Protein AF-A0A960K9Y1-F1 (afdb_monomer_lite)

Structure (mmCIF, N/CA/C/O backbone):
data_AF-A0A960K9Y1-F1
#
_entry.id   AF-A0A960K9Y1-F1
#
loop_
_atom_site.group_PDB
_atom_site.id
_atom_site.type_symbol
_atom_site.label_atom_id
_atom_site.label_alt_id
_atom_site.label_comp_id
_atom_site.label_asym_id
_atom_site.label_entity_id
_atom_site.label_seq_id
_atom_site.pdbx_PDB_ins_code
_atom_site.Cartn_x
_atom_site.Cartn_y
_atom_site.Cartn_z
_atom_site.occupancy
_atom_site.B_iso_or_equiv
_atom_site.auth_seq_id
_atom_site.auth_comp_id
_atom_site.auth_asym_id
_atom_site.auth_atom_id
_atom_site.pdbx_PDB_model_num
ATOM 1 N N . MET A 1 1 ? 0.837 6.206 -29.177 1.00 48.31 1 MET A N 1
ATOM 2 C CA . MET A 1 1 ? 0.870 5.810 -27.757 1.00 48.31 1 MET A CA 1
ATOM 3 C C . MET A 1 1 ? 0.981 7.081 -26.955 1.00 48.31 1 MET A C 1
ATOM 5 O O . MET A 1 1 ? 1.882 7.867 -27.232 1.00 48.31 1 MET A O 1
ATOM 9 N N . SER A 1 2 ? -0.001 7.348 -26.100 1.00 58.88 2 SER A N 1
ATOM 10 C CA . SER A 1 2 ? 0.063 8.518 -25.229 1.00 58.88 2 SER A CA 1
ATOM 11 C C . SER A 1 2 ? 1.159 8.260 -24.191 1.00 58.88 2 SER A C 1
ATOM 13 O O . SER A 1 2 ? 1.330 7.124 -23.762 1.00 58.88 2 SER A O 1
ATOM 15 N N . GLY A 1 3 ? 1.940 9.268 -23.809 1.00 63.66 3 GLY A N 1
ATOM 16 C CA . GLY A 1 3 ? 3.031 9.105 -22.835 1.00 63.66 3 GLY A CA 1
ATOM 17 C C . GLY A 1 3 ? 2.571 8.844 -21.392 1.00 63.66 3 GLY A C 1
ATOM 18 O O . GLY A 1 3 ? 3.334 9.126 -20.478 1.00 63.66 3 GLY A O 1
ATOM 19 N N . PHE A 1 4 ? 1.336 8.373 -21.191 1.00 71.25 4 PHE A N 1
ATOM 20 C CA . PHE A 1 4 ? 0.672 8.244 -19.890 1.00 71.25 4 PHE A CA 1
ATOM 21 C C . PHE A 1 4 ? 0.103 6.842 -19.626 1.00 71.25 4 PHE A C 1
ATOM 23 O O . PHE A 1 4 ? -0.499 6.615 -18.579 1.00 71.25 4 PHE A O 1
ATOM 30 N N . ASP A 1 5 ? 0.263 5.899 -20.558 1.00 89.38 5 ASP A N 1
ATOM 31 C CA . ASP A 1 5 ? -0.195 4.525 -20.356 1.00 89.38 5 ASP A CA 1
ATOM 32 C C . ASP A 1 5 ? 0.700 3.813 -19.325 1.00 89.38 5 ASP A C 1
ATOM 34 O O . ASP A 1 5 ? 1.928 3.870 -19.417 1.00 89.38 5 ASP A O 1
ATOM 38 N N . VAL A 1 6 ? 0.093 3.115 -18.354 1.00 94.38 6 VAL A N 1
ATOM 39 C CA . VAL A 1 6 ? 0.836 2.304 -17.370 1.00 94.38 6 VAL A CA 1
ATOM 40 C C . VAL A 1 6 ? 1.651 1.238 -18.116 1.00 94.38 6 VAL A C 1
ATOM 42 O O . VAL A 1 6 ? 1.039 0.434 -18.832 1.00 94.38 6 VAL A O 1
ATOM 45 N N . PRO A 1 7 ? 2.987 1.179 -17.939 1.00 95.88 7 PRO A N 1
ATOM 46 C CA . PRO A 1 7 ? 3.817 0.172 -18.588 1.00 95.88 7 PRO A CA 1
ATOM 47 C C . PRO A 1 7 ? 3.373 -1.251 -18.239 1.00 95.88 7 PRO A C 1
ATOM 49 O O . PRO A 1 7 ? 3.008 -1.539 -17.096 1.00 95.88 7 PRO A O 1
ATOM 52 N N . ASP A 1 8 ? 3.446 -2.166 -19.205 1.00 96.75 8 ASP A N 1
ATOM 53 C CA . ASP A 1 8 ? 2.959 -3.539 -19.024 1.00 96.75 8 ASP A CA 1
ATOM 54 C C . ASP A 1 8 ? 3.688 -4.291 -17.906 1.00 96.75 8 ASP A C 1
ATOM 56 O O . ASP A 1 8 ? 3.079 -5.115 -17.228 1.00 96.75 8 ASP A O 1
ATOM 60 N N . HIS A 1 9 ? 4.963 -3.980 -17.652 1.00 96.25 9 HIS A N 1
ATOM 61 C CA . HIS A 1 9 ? 5.714 -4.574 -16.541 1.00 96.25 9 HIS A CA 1
ATOM 62 C C . HIS A 1 9 ? 5.321 -4.006 -15.169 1.00 96.25 9 HIS A C 1
ATOM 64 O O . HIS A 1 9 ? 5.536 -4.668 -14.156 1.00 96.25 9 HIS A O 1
ATOM 70 N N . VAL A 1 10 ? 4.710 -2.818 -15.124 1.00 97.69 10 VAL A N 1
ATOM 71 C CA . VAL A 1 10 ? 4.240 -2.158 -13.892 1.00 97.69 10 VAL A CA 1
ATOM 72 C C . VAL A 1 10 ? 2.791 -2.524 -13.575 1.00 97.69 10 VAL A C 1
ATOM 74 O O . VAL A 1 10 ? 2.402 -2.584 -12.408 1.00 97.69 10 VAL A O 1
ATOM 77 N N . ARG A 1 11 ? 1.973 -2.815 -14.592 1.00 97.44 11 ARG A N 1
ATOM 78 C CA . ARG A 1 11 ? 0.546 -3.123 -14.418 1.00 97.44 11 ARG A CA 1
ATOM 79 C C . ARG A 1 11 ? 0.272 -4.208 -13.359 1.00 97.44 11 ARG A C 1
ATOM 81 O O . ARG A 1 11 ? -0.533 -3.934 -12.474 1.00 97.44 11 ARG A O 1
ATOM 88 N N . PRO A 1 12 ? 0.969 -5.364 -13.331 1.00 98.19 12 PRO A N 1
ATOM 89 C CA . PRO A 1 12 ? 0.684 -6.403 -12.342 1.00 98.19 12 PRO A CA 1
ATOM 90 C C . PRO A 1 12 ? 0.919 -5.956 -10.896 1.00 98.19 12 PRO A C 1
ATOM 92 O O . PRO A 1 12 ? 0.144 -6.300 -10.008 1.00 98.19 12 PRO A O 1
ATOM 95 N N . ILE A 1 13 ? 1.984 -5.189 -10.635 1.00 98.25 13 ILE A N 1
ATOM 96 C CA . ILE A 1 13 ? 2.273 -4.712 -9.278 1.00 98.25 13 ILE A CA 1
ATOM 97 C C . ILE A 1 13 ? 1.321 -3.584 -8.874 1.00 98.25 13 ILE A C 1
ATOM 99 O O . ILE A 1 13 ? 0.834 -3.576 -7.746 1.00 98.25 13 ILE A O 1
ATOM 103 N N . ARG A 1 14 ? 0.966 -2.698 -9.813 1.00 98.06 14 ARG A N 1
ATOM 104 C CA . ARG A 1 14 ? -0.052 -1.664 -9.606 1.00 98.06 14 ARG A CA 1
ATOM 105 C C . ARG A 1 14 ? -1.418 -2.266 -9.266 1.00 98.06 14 ARG A C 1
ATOM 107 O O . ARG A 1 14 ? -2.070 -1.780 -8.349 1.00 98.06 14 ARG A O 1
ATOM 114 N N . ASP A 1 15 ? -1.829 -3.330 -9.954 1.00 98.56 15 ASP A N 1
ATOM 115 C CA . ASP A 1 15 ? -3.112 -4.001 -9.709 1.00 98.56 15 ASP A CA 1
ATOM 116 C C . ASP A 1 15 ? -3.147 -4.671 -8.326 1.00 98.56 15 ASP A C 1
ATOM 118 O O . ASP A 1 15 ? -4.151 -4.594 -7.619 1.00 98.56 15 ASP A O 1
ATOM 122 N N . ARG A 1 16 ? -2.028 -5.260 -7.885 1.00 98.69 16 ARG A N 1
ATOM 123 C CA . ARG A 1 16 ? -1.902 -5.816 -6.526 1.00 98.69 16 ARG A CA 1
ATOM 124 C C . ARG A 1 16 ? -1.960 -4.736 -5.449 1.00 98.69 16 ARG A C 1
ATOM 126 O O . ARG A 1 16 ? -2.595 -4.945 -4.420 1.00 98.69 16 ARG A O 1
ATOM 133 N N . VAL A 1 17 ? -1.330 -3.585 -5.689 1.00 98.62 17 VAL A N 1
ATOM 134 C CA . VAL A 1 17 ? -1.435 -2.427 -4.792 1.00 98.62 17 VAL A CA 1
ATOM 135 C C . VAL A 1 17 ? -2.867 -1.900 -4.757 1.00 98.62 17 VAL A C 1
ATOM 137 O O . VAL A 1 17 ? -3.379 -1.649 -3.674 1.00 98.62 17 VAL A O 1
ATOM 140 N N . LEU A 1 18 ? -3.561 -1.820 -5.897 1.00 98.69 18 LEU A N 1
ATOM 141 C CA . LEU A 1 18 ? -4.972 -1.422 -5.940 1.00 98.69 18 LEU A CA 1
ATOM 142 C C . LEU A 1 18 ? -5.861 -2.368 -5.129 1.00 98.69 18 LEU A C 1
ATOM 144 O O . LEU A 1 18 ? -6.695 -1.900 -4.355 1.00 98.69 18 LEU A O 1
ATOM 148 N N . ALA A 1 19 ? -5.665 -3.678 -5.272 1.00 98.81 19 ALA A N 1
ATOM 149 C CA . ALA A 1 19 ? -6.385 -4.667 -4.477 1.00 98.81 19 ALA A CA 1
ATOM 150 C C . ALA A 1 19 ? -6.091 -4.489 -2.980 1.00 98.81 19 ALA A C 1
ATOM 152 O O . ALA A 1 19 ? -7.014 -4.398 -2.180 1.00 98.81 19 ALA A O 1
ATOM 153 N N . PHE A 1 20 ? -4.819 -4.334 -2.590 1.00 98.81 20 PHE A N 1
ATOM 154 C CA . PHE A 1 20 ? -4.458 -4.093 -1.191 1.00 98.81 20 PHE A CA 1
ATOM 155 C C . PHE A 1 20 ? -5.124 -2.826 -0.631 1.00 98.81 20 PHE A C 1
ATOM 157 O O . PHE A 1 20 ? -5.672 -2.855 0.470 1.00 98.81 20 PHE A O 1
ATOM 164 N N . MET A 1 21 ? -5.112 -1.730 -1.394 1.00 98.69 21 MET A N 1
ATOM 165 C CA . MET A 1 21 ? -5.742 -0.475 -0.990 1.00 98.69 21 MET A CA 1
ATOM 166 C C . MET A 1 21 ? -7.250 -0.647 -0.796 1.00 98.69 21 MET A C 1
ATOM 168 O O . MET A 1 21 ? -7.754 -0.392 0.292 1.00 98.69 21 MET A O 1
ATOM 172 N N . THR A 1 22 ? -7.952 -1.139 -1.814 1.00 98.62 22 THR A N 1
ATOM 173 C CA . THR A 1 22 ? -9.425 -1.212 -1.824 1.00 98.62 22 THR A CA 1
ATOM 174 C C . THR A 1 22 ? -9.998 -2.296 -0.909 1.00 98.62 22 THR A C 1
ATOM 176 O O . THR A 1 22 ? -11.092 -2.137 -0.375 1.00 98.62 22 THR A O 1
ATOM 179 N N . GLU A 1 23 ? -9.274 -3.394 -0.693 1.00 98.62 23 GLU A N 1
ATOM 180 C CA . GLU A 1 23 ? -9.760 -4.522 0.109 1.00 98.62 23 GLU A CA 1
ATOM 181 C C . GLU A 1 23 ? -9.303 -4.470 1.570 1.00 98.62 23 GLU A C 1
ATOM 183 O O . GLU A 1 23 ? -9.888 -5.156 2.410 1.00 98.62 23 GLU A O 1
ATOM 188 N N . ARG A 1 24 ? -8.249 -3.704 1.895 1.00 98.50 24 ARG A N 1
ATOM 189 C CA . ARG A 1 24 ? -7.648 -3.712 3.242 1.00 9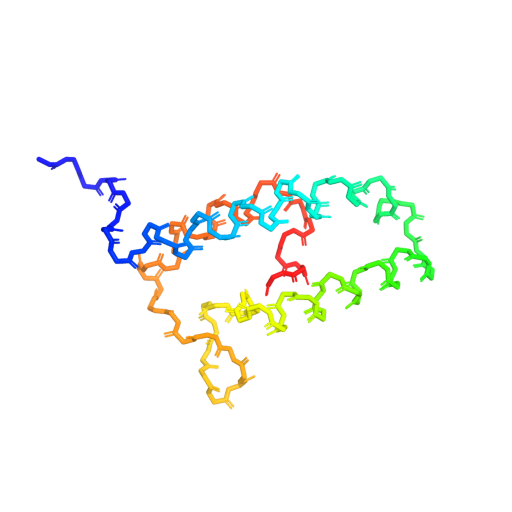8.50 24 ARG A CA 1
ATOM 190 C C . ARG A 1 24 ? -7.451 -2.331 3.848 1.00 98.50 24 ARG A C 1
ATOM 192 O O . ARG A 1 24 ? -7.800 -2.158 5.009 1.00 98.50 24 ARG A O 1
ATOM 199 N N . VAL A 1 25 ? -6.903 -1.370 3.102 1.00 98.62 25 VAL A N 1
ATOM 200 C CA . VAL A 1 25 ? -6.610 -0.031 3.648 1.00 98.62 25 VAL A CA 1
ATOM 201 C C . VAL A 1 25 ? -7.876 0.812 3.740 1.00 98.62 25 VAL A C 1
ATOM 203 O O . VAL A 1 25 ? -8.227 1.225 4.838 1.00 98.62 25 VAL A O 1
ATOM 206 N N . GLU A 1 26 ? -8.590 1.004 2.627 1.00 98.44 26 GLU A N 1
ATOM 207 C CA . GLU A 1 26 ? -9.811 1.823 2.565 1.00 98.44 26 GLU A CA 1
ATOM 208 C C . GLU A 1 26 ? -10.883 1.342 3.580 1.00 98.44 26 GLU A C 1
ATOM 210 O O . GLU A 1 26 ? -11.430 2.165 4.314 1.00 98.44 26 GLU A O 1
ATOM 215 N N . PRO A 1 27 ? -11.142 0.026 3.758 1.00 98.56 27 PRO A N 1
ATOM 216 C CA . PRO A 1 27 ? -12.075 -0.445 4.788 1.00 98.56 27 PRO A CA 1
ATOM 217 C C . PRO A 1 27 ? -11.611 -0.227 6.236 1.00 98.56 27 PRO A C 1
ATOM 219 O O . PRO A 1 27 ? -12.440 -0.241 7.145 1.00 98.56 27 PRO A O 1
ATOM 222 N N . ALA A 1 28 ? -10.305 -0.071 6.468 1.00 98.12 28 ALA A N 1
ATOM 223 C CA . ALA A 1 28 ? -9.728 0.142 7.794 1.00 98.12 28 ALA A CA 1
ATOM 224 C C . ALA A 1 28 ? -9.684 1.626 8.198 1.00 98.12 28 ALA A C 1
ATOM 226 O O . ALA A 1 28 ? -9.466 1.921 9.373 1.00 98.12 28 ALA A O 1
ATOM 227 N N . GLU A 1 29 ? -9.925 2.553 7.264 1.00 98.19 29 GLU A N 1
ATOM 228 C CA . GLU A 1 29 ? -9.870 4.003 7.502 1.00 98.19 29 GLU A CA 1
ATOM 229 C C . GLU A 1 29 ? -10.707 4.470 8.699 1.00 98.19 29 GLU A C 1
ATOM 231 O O . GLU A 1 29 ? -10.165 5.226 9.503 1.00 98.19 29 GLU A O 1
ATOM 236 N N . PRO A 1 30 ? -11.958 4.004 8.917 1.00 97.69 30 PRO A N 1
ATOM 237 C CA . PRO A 1 30 ? -12.728 4.428 10.084 1.00 97.69 30 PRO A CA 1
ATOM 238 C C . PRO A 1 30 ? -12.020 4.118 11.407 1.00 97.69 30 PRO A C 1
ATOM 240 O O . PRO A 1 30 ? -12.008 4.955 12.297 1.00 97.69 30 PRO A O 1
ATOM 243 N N . ALA A 1 31 ? -11.388 2.945 11.527 1.00 97.12 31 ALA A N 1
ATOM 244 C CA . ALA A 1 31 ? -10.647 2.573 12.733 1.00 97.12 31 ALA A CA 1
ATOM 245 C C . ALA A 1 31 ? -9.324 3.344 12.853 1.00 97.12 31 ALA A C 1
ATOM 247 O O . ALA A 1 31 ? -8.898 3.677 13.955 1.00 97.12 31 ALA A O 1
ATOM 248 N N . LEU A 1 32 ? -8.674 3.635 11.724 1.00 97.69 32 LEU A N 1
ATOM 249 C CA . LEU A 1 32 ? -7.434 4.407 11.693 1.00 97.69 32 LEU A CA 1
ATOM 250 C C . LEU A 1 32 ? -7.658 5.886 12.055 1.00 97.69 32 LEU A C 1
ATOM 252 O O . LEU A 1 32 ? -6.749 6.512 12.594 1.00 97.69 32 LEU A O 1
ATOM 256 N N . HIS A 1 33 ? -8.852 6.426 11.797 1.00 97.06 33 HIS A N 1
ATOM 257 C CA . HIS A 1 33 ? -9.204 7.822 12.071 1.00 97.06 33 HIS A CA 1
ATOM 258 C C . HIS A 1 33 ? -9.540 8.105 13.541 1.00 97.06 33 HIS A C 1
ATOM 260 O O . HIS A 1 33 ? -9.428 9.241 13.989 1.00 97.06 33 HIS A O 1
ATOM 266 N N . GLU A 1 34 ? -9.922 7.082 14.308 1.00 94.94 34 GLU A N 1
ATOM 267 C CA . GLU A 1 34 ? -10.212 7.210 15.747 1.00 94.94 34 GLU A CA 1
ATOM 268 C C . GLU A 1 34 ? -8.943 7.399 16.606 1.00 94.94 34 GLU A C 1
ATOM 270 O O . GLU A 1 34 ? -9.040 7.671 17.805 1.00 94.94 34 GLU A O 1
ATOM 275 N N . ASP A 1 35 ? -7.753 7.294 15.998 1.00 88.19 35 ASP A N 1
ATOM 276 C CA . ASP A 1 35 ? -6.446 7.384 16.651 1.00 88.19 35 ASP A CA 1
ATOM 277 C C . ASP A 1 35 ? -6.265 6.384 17.826 1.00 88.19 35 ASP A C 1
ATOM 279 O O . ASP A 1 35 ? -7.078 5.505 18.120 1.00 88.19 35 ASP A O 1
ATOM 283 N N . GLY A 1 36 ? -5.113 6.449 18.498 1.00 95.88 36 GLY A N 1
ATOM 284 C CA . GLY A 1 36 ? -4.854 5.672 19.711 1.00 95.88 36 GLY A CA 1
ATOM 285 C C . GLY A 1 36 ? -4.384 4.223 19.488 1.00 95.88 36 GLY A C 1
ATOM 286 O O . GLY A 1 36 ? -3.908 3.861 18.409 1.00 95.88 36 GLY A O 1
ATOM 287 N N . PRO A 1 37 ? -4.421 3.382 20.543 1.00 97.38 37 PRO A N 1
ATOM 288 C CA . PRO A 1 37 ? -3.789 2.060 20.518 1.00 97.38 37 PRO A CA 1
ATOM 289 C C . PRO A 1 37 ? -4.390 1.091 19.496 1.00 97.38 37 PRO A C 1
ATOM 291 O O . PRO A 1 37 ? -3.664 0.266 18.944 1.00 97.38 37 PRO A O 1
AT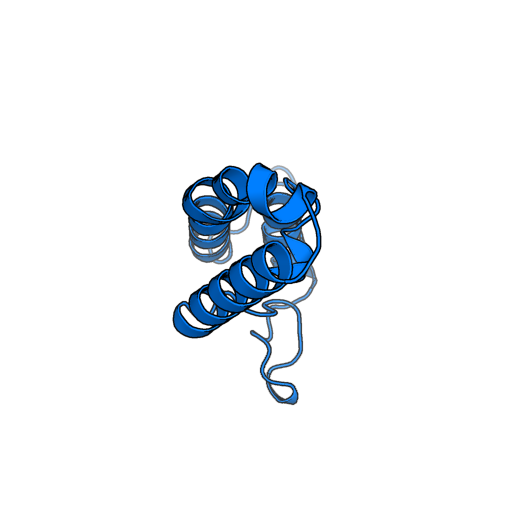OM 294 N N . GLU A 1 38 ? -5.697 1.183 19.245 1.00 96.56 38 GLU A N 1
ATOM 295 C CA . GLU A 1 38 ? -6.381 0.336 18.267 1.00 96.56 38 GLU A CA 1
ATOM 296 C C . GLU A 1 38 ? -5.988 0.718 16.837 1.00 96.56 38 GLU A C 1
ATOM 298 O O . GLU A 1 38 ? -5.543 -0.150 16.087 1.00 96.56 38 GLU A O 1
ATOM 303 N N . ALA A 1 39 ? -6.018 2.012 16.498 1.00 98.06 39 ALA A N 1
ATOM 304 C CA . ALA A 1 39 ? -5.534 2.517 15.213 1.00 98.06 39 ALA A CA 1
ATOM 305 C C . ALA A 1 39 ? -4.074 2.106 14.952 1.00 98.06 39 ALA A C 1
ATOM 307 O O . ALA A 1 39 ? -3.735 1.615 13.873 1.00 98.06 39 ALA A O 1
ATOM 308 N N . ALA A 1 40 ? -3.206 2.220 15.965 1.00 98.06 40 ALA A N 1
ATOM 309 C CA . ALA A 1 40 ? -1.813 1.790 15.862 1.00 98.06 40 ALA A CA 1
ATOM 310 C C . ALA A 1 40 ? -1.683 0.279 15.596 1.00 98.06 40 ALA A C 1
ATOM 312 O O . ALA A 1 40 ? -0.860 -0.133 14.779 1.00 98.06 40 ALA A O 1
ATOM 313 N N . ALA A 1 41 ? -2.499 -0.550 16.255 1.00 98.38 41 ALA A N 1
ATOM 314 C CA . ALA A 1 41 ? -2.503 -1.994 16.038 1.00 98.38 41 ALA A CA 1
ATOM 315 C C . ALA A 1 41 ? -2.990 -2.365 14.627 1.00 98.38 41 ALA A C 1
ATOM 317 O O . ALA A 1 41 ? -2.372 -3.210 13.977 1.00 98.38 41 ALA A O 1
ATOM 318 N N . VAL A 1 42 ? -4.041 -1.701 14.135 1.00 98.56 42 VAL A N 1
ATOM 319 C CA . VAL A 1 42 ? -4.550 -1.871 12.764 1.00 98.56 42 VAL A CA 1
ATOM 320 C C . VAL A 1 42 ? -3.477 -1.501 11.743 1.00 98.56 42 VAL A C 1
ATOM 322 O O . VAL A 1 42 ? -3.209 -2.278 10.827 1.00 98.56 42 VAL A O 1
ATOM 325 N N . LEU A 1 43 ? -2.805 -0.359 11.921 1.00 98.56 43 LEU A N 1
ATOM 326 C CA . LEU A 1 43 ? -1.733 0.053 11.019 1.00 98.56 43 LEU A CA 1
ATOM 327 C C . LEU A 1 43 ? -0.586 -0.967 11.007 1.00 98.56 43 LEU A C 1
ATOM 329 O O . LEU A 1 43 ? -0.134 -1.363 9.936 1.00 98.56 43 LEU A O 1
ATOM 333 N N . VAL A 1 44 ? -0.138 -1.441 12.172 1.00 98.56 44 VAL A N 1
ATOM 334 C CA . VAL A 1 44 ? 0.917 -2.465 12.265 1.00 98.56 44 VAL A CA 1
ATOM 335 C C . VAL A 1 44 ? 0.521 -3.760 11.547 1.00 98.56 44 VAL A C 1
ATOM 337 O O . VAL A 1 44 ? 1.357 -4.343 10.853 1.00 98.56 44 VAL A O 1
ATOM 340 N N . ASP A 1 45 ? -0.735 -4.201 11.667 1.00 98.69 45 ASP A N 1
ATOM 341 C CA . ASP A 1 45 ? -1.240 -5.379 10.949 1.00 98.69 45 ASP A CA 1
ATOM 342 C C . ASP A 1 45 ? -1.224 -5.169 9.426 1.00 98.69 45 ASP A C 1
ATOM 344 O O . ASP A 1 45 ? -0.734 -6.025 8.685 1.00 98.69 45 ASP A O 1
ATOM 348 N N . LEU A 1 46 ? -1.669 -4.002 8.945 1.00 98.81 46 LEU A N 1
ATOM 349 C CA . LEU A 1 46 ? -1.608 -3.652 7.523 1.00 98.81 46 LEU A CA 1
ATOM 350 C C . LEU A 1 46 ? -0.165 -3.674 7.000 1.00 98.81 46 LEU A C 1
ATOM 352 O O . LEU A 1 46 ? 0.108 -4.325 5.991 1.00 98.81 46 LEU A O 1
ATOM 356 N N . GLN A 1 47 ? 0.780 -3.061 7.717 1.00 98.69 47 GLN A N 1
ATOM 357 C CA . GLN A 1 47 ? 2.198 -3.079 7.342 1.00 98.69 47 GLN A CA 1
ATOM 358 C C . GLN A 1 47 ? 2.771 -4.501 7.310 1.00 98.69 47 GLN A C 1
ATOM 360 O O . GLN A 1 47 ? 3.556 -4.846 6.423 1.00 98.69 47 GLN A O 1
ATOM 365 N N . ALA A 1 48 ? 2.398 -5.351 8.272 1.00 98.69 48 ALA A N 1
ATOM 366 C CA . ALA A 1 48 ? 2.839 -6.741 8.311 1.00 98.69 48 ALA A CA 1
ATOM 367 C C . ALA A 1 48 ? 2.330 -7.530 7.094 1.00 98.69 48 ALA A C 1
ATOM 369 O O . ALA A 1 48 ? 3.100 -8.266 6.471 1.00 98.69 48 ALA A O 1
ATOM 370 N N . ARG A 1 49 ? 1.066 -7.330 6.704 1.00 98.69 49 ARG A N 1
ATOM 371 C CA . ARG A 1 49 ? 0.484 -7.933 5.494 1.00 98.69 49 ARG A CA 1
ATOM 372 C C . ARG A 1 49 ? 1.151 -7.416 4.224 1.00 98.69 49 ARG A C 1
ATOM 374 O O . ARG A 1 49 ? 1.518 -8.219 3.371 1.00 98.69 49 ARG A O 1
ATOM 381 N N . ALA A 1 50 ? 1.378 -6.107 4.119 1.00 98.56 50 ALA A N 1
ATOM 382 C CA . ALA A 1 50 ? 2.084 -5.506 2.990 1.00 98.56 50 ALA A CA 1
ATOM 383 C C . ALA A 1 50 ? 3.486 -6.109 2.817 1.00 98.56 50 ALA A C 1
ATOM 385 O O . ALA A 1 50 ? 3.866 -6.493 1.711 1.00 98.56 50 ALA A O 1
ATOM 386 N N . LYS A 1 51 ? 4.232 -6.276 3.918 1.00 98.00 51 LYS A N 1
ATOM 387 C CA . LYS A 1 51 ? 5.544 -6.948 3.926 1.00 98.00 51 LYS A CA 1
ATOM 388 C C . LYS A 1 51 ? 5.446 -8.405 3.487 1.00 98.00 51 LYS A C 1
ATOM 390 O O . LYS A 1 51 ? 6.218 -8.824 2.630 1.00 98.00 51 LYS A O 1
ATOM 395 N N . ALA A 1 52 ? 4.494 -9.162 4.032 1.00 98.00 52 ALA A N 1
ATOM 396 C CA . ALA A 1 52 ? 4.287 -10.567 3.676 1.00 98.00 52 ALA A CA 1
ATOM 397 C C . ALA A 1 52 ? 3.923 -10.753 2.192 1.00 98.00 52 ALA A C 1
ATOM 399 O O . ALA A 1 52 ? 4.302 -11.748 1.578 1.00 98.00 52 ALA A O 1
ATOM 400 N N . GLU A 1 53 ? 3.230 -9.780 1.603 1.00 97.75 53 GLU A N 1
ATOM 401 C CA . GLU A 1 53 ? 2.867 -9.772 0.185 1.00 97.75 53 GLU A CA 1
ATOM 402 C C . GLU A 1 53 ? 3.940 -9.126 -0.710 1.00 97.75 53 GLU A C 1
ATOM 404 O O . GLU A 1 53 ? 3.792 -9.110 -1.932 1.00 97.75 53 GLU A O 1
ATOM 409 N N . GLY A 1 54 ? 5.037 -8.613 -0.148 1.00 97.25 54 GLY A N 1
ATOM 410 C CA . GLY A 1 54 ? 6.088 -7.937 -0.913 1.00 97.25 54 GLY A CA 1
ATOM 411 C C . GLY A 1 54 ? 5.624 -6.630 -1.562 1.00 97.25 54 GLY A C 1
ATOM 412 O O . GLY A 1 54 ? 6.106 -6.274 -2.633 1.00 97.25 54 GLY A O 1
ATOM 413 N N . LEU A 1 55 ? 4.656 -5.948 -0.947 1.00 98.31 55 LEU A N 1
ATOM 414 C CA . LEU A 1 55 ? 4.154 -4.629 -1.351 1.00 98.31 55 LEU A CA 1
ATOM 415 C C . LEU A 1 55 ? 4.721 -3.497 -0.481 1.00 98.31 55 LEU A C 1
ATOM 417 O O . LEU A 1 55 ? 4.424 -2.332 -0.724 1.00 98.31 55 LEU A O 1
ATOM 421 N N . TRP A 1 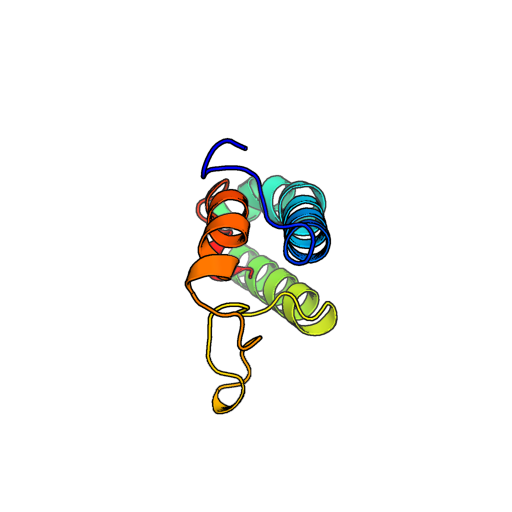56 ? 5.530 -3.846 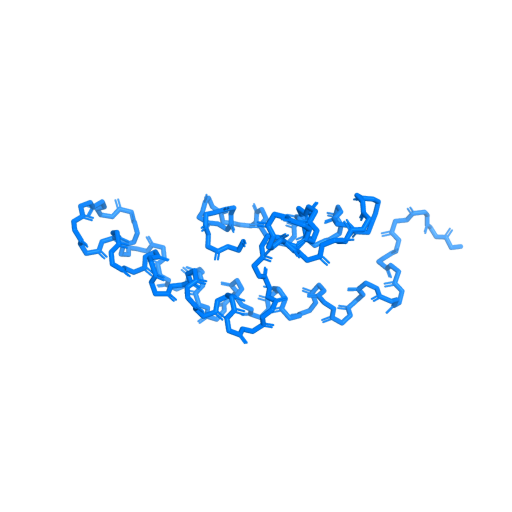0.520 1.00 98.00 56 TRP A N 1
ATOM 422 C CA . TRP A 1 56 ? 6.142 -2.895 1.437 1.00 98.00 56 TRP A CA 1
ATOM 423 C C . TRP A 1 56 ? 7.253 -2.081 0.776 1.00 98.00 56 TRP A C 1
ATOM 425 O O . TRP A 1 56 ? 8.172 -2.638 0.170 1.00 98.00 56 TRP A O 1
ATOM 435 N N . ALA A 1 57 ? 7.189 -0.766 0.957 1.00 97.44 57 ALA A N 1
ATOM 436 C CA . ALA A 1 57 ? 8.195 0.218 0.613 1.00 97.44 57 ALA A CA 1
ATOM 437 C C . ALA A 1 57 ? 8.750 0.012 -0.807 1.00 97.44 57 ALA A C 1
ATOM 439 O O . ALA A 1 57 ? 9.964 0.011 -1.019 1.00 97.44 57 ALA A O 1
ATOM 440 N N . LEU A 1 58 ? 7.863 -0.180 -1.793 1.00 97.75 58 LEU A N 1
ATOM 441 C CA . LEU A 1 58 ? 8.240 -0.592 -3.152 1.00 97.75 58 LEU A CA 1
ATOM 442 C C . LEU A 1 58 ? 9.271 0.335 -3.805 1.00 97.75 58 LEU A C 1
ATOM 444 O O . LEU A 1 58 ? 10.190 -0.155 -4.452 1.00 97.75 58 LEU A O 1
ATOM 448 N N . GLY A 1 59 ? 9.152 1.651 -3.608 1.00 96.38 59 GLY A N 1
ATOM 449 C CA . GLY A 1 59 ? 10.097 2.641 -4.136 1.00 96.38 59 GLY A CA 1
ATOM 450 C C . GLY A 1 59 ? 11.392 2.810 -3.328 1.00 96.38 59 GLY A C 1
ATOM 451 O O . GLY A 1 59 ? 12.269 3.561 -3.748 1.00 96.38 59 GLY A O 1
ATOM 452 N N . HIS A 1 60 ? 11.527 2.158 -2.168 1.00 96.69 60 HIS A N 1
ATOM 453 C CA . HIS A 1 60 ? 12.723 2.272 -1.330 1.00 96.69 60 HIS A CA 1
ATOM 454 C C . HIS A 1 60 ? 13.812 1.273 -1.752 1.00 96.69 60 HIS A C 1
ATOM 456 O O . HIS A 1 60 ? 13.489 0.197 -2.262 1.00 96.69 60 HIS A O 1
ATOM 462 N N . PRO A 1 61 ? 15.100 1.580 -1.505 1.00 97.06 61 PRO A N 1
ATOM 463 C CA . PRO A 1 61 ? 16.204 0.689 -1.850 1.00 97.06 61 PRO A CA 1
ATOM 464 C C . PRO A 1 61 ? 16.114 -0.681 -1.167 1.00 97.06 61 PRO A C 1
ATOM 466 O O . PRO A 1 61 ? 15.728 -0.792 0.001 1.00 97.06 61 PRO A O 1
ATOM 469 N N . THR A 1 62 ? 16.537 -1.727 -1.877 1.00 95.81 62 THR A N 1
ATOM 470 C CA . THR A 1 62 ? 16.521 -3.110 -1.369 1.00 95.81 62 THR A CA 1
ATOM 471 C C . THR A 1 62 ? 17.435 -3.315 -0.163 1.00 95.81 62 THR A C 1
ATOM 473 O O . THR A 1 62 ? 17.111 -4.086 0.734 1.00 95.81 62 THR A O 1
ATOM 476 N N . GLU A 1 63 ? 18.550 -2.586 -0.090 1.00 95.88 63 GLU A N 1
ATOM 477 C CA . GLU A 1 63 ? 19.505 -2.627 1.021 1.00 95.88 63 GLU A CA 1
ATOM 478 C C . GLU A 1 63 ? 18.928 -2.085 2.339 1.00 95.88 63 GLU A C 1
ATOM 480 O O . GLU A 1 63 ? 19.457 -2.386 3.407 1.00 95.88 63 GLU A O 1
ATOM 485 N N . LEU A 1 64 ? 17.823 -1.335 2.273 1.00 94.12 64 LEU A N 1
ATOM 486 C CA . LEU A 1 64 ? 17.051 -0.876 3.431 1.00 94.12 64 LEU A CA 1
ATOM 487 C C . LEU A 1 64 ? 15.803 -1.742 3.686 1.00 94.12 64 LEU A C 1
ATOM 489 O O . LEU A 1 64 ? 14.996 -1.418 4.555 1.00 94.12 64 LEU A O 1
ATOM 493 N N . GLY A 1 65 ? 15.636 -2.838 2.936 1.00 91.50 65 GLY A N 1
ATOM 494 C CA . GLY A 1 65 ? 14.474 -3.724 3.012 1.00 91.50 65 GLY A CA 1
ATOM 495 C C . GLY A 1 65 ? 13.262 -3.266 2.191 1.00 91.50 65 GLY A C 1
ATOM 496 O O . GLY A 1 65 ? 12.157 -3.739 2.451 1.00 91.50 65 GLY A O 1
ATOM 497 N N . GLY A 1 66 ? 13.449 -2.342 1.242 1.00 94.81 66 GLY A N 1
ATOM 498 C CA . GLY A 1 66 ? 12.420 -1.918 0.287 1.00 94.81 66 GLY A CA 1
ATOM 499 C C . GLY A 1 66 ? 12.340 -2.797 -0.965 1.00 94.81 66 GLY A C 1
ATOM 500 O O . GLY A 1 66 ? 13.107 -3.746 -1.134 1.00 94.81 66 GLY A O 1
ATOM 501 N N . GLY A 1 67 ? 11.409 -2.468 -1.862 1.00 95.88 67 GLY A N 1
ATOM 502 C CA . GLY A 1 67 ? 11.174 -3.227 -3.098 1.00 95.88 67 GLY A CA 1
ATOM 503 C C . GLY A 1 67 ? 12.111 -2.895 -4.265 1.00 95.88 67 GLY A C 1
ATOM 504 O O . GLY A 1 67 ? 12.132 -3.636 -5.246 1.00 95.88 67 GLY A O 1
ATOM 505 N N . GLY A 1 68 ? 12.884 -1.806 -4.186 1.00 97.00 68 GLY A N 1
ATOM 506 C CA . GLY A 1 68 ? 13.862 -1.415 -5.208 1.00 97.00 68 GLY A CA 1
ATOM 507 C C . GLY A 1 68 ? 13.271 -0.982 -6.550 1.00 97.00 68 GLY A C 1
ATOM 508 O O . GLY A 1 68 ? 13.981 -0.986 -7.556 1.00 97.00 68 GLY A O 1
ATOM 509 N N . MET A 1 69 ? 11.984 -0.638 -6.599 1.00 97.56 69 MET A N 1
ATOM 510 C CA . MET A 1 69 ? 11.323 -0.226 -7.832 1.00 97.56 69 MET A CA 1
ATOM 511 C C . MET A 1 69 ? 11.912 1.100 -8.338 1.00 97.56 69 MET A C 1
ATOM 513 O O . MET A 1 69 ? 11.974 2.065 -7.571 1.00 97.56 69 MET A O 1
ATOM 517 N N . PRO A 1 70 ? 12.306 1.197 -9.624 1.00 97.25 70 PRO A N 1
ATOM 518 C CA . PRO A 1 70 ? 12.754 2.456 -10.205 1.00 97.25 70 PRO A CA 1
ATOM 519 C C . PRO A 1 70 ? 11.705 3.554 -10.027 1.00 97.25 70 PRO A C 1
ATOM 521 O O . PRO A 1 70 ? 10.514 3.323 -10.229 1.00 97.25 70 PRO A O 1
ATOM 524 N N . PHE A 1 71 ? 12.141 4.775 -9.713 1.00 95.62 71 PHE A N 1
ATOM 525 C CA . PHE A 1 71 ? 11.226 5.883 -9.418 1.00 95.62 71 PHE A CA 1
ATOM 526 C C . PHE A 1 71 ? 10.196 6.134 -10.534 1.00 95.62 71 PHE A C 1
ATOM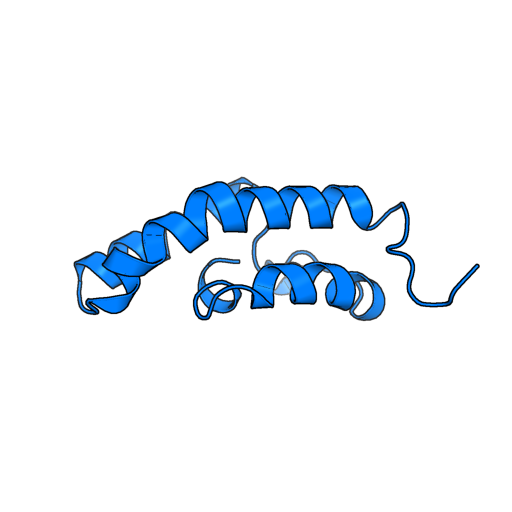 528 O O . PHE A 1 71 ? 9.020 6.332 -10.249 1.00 95.62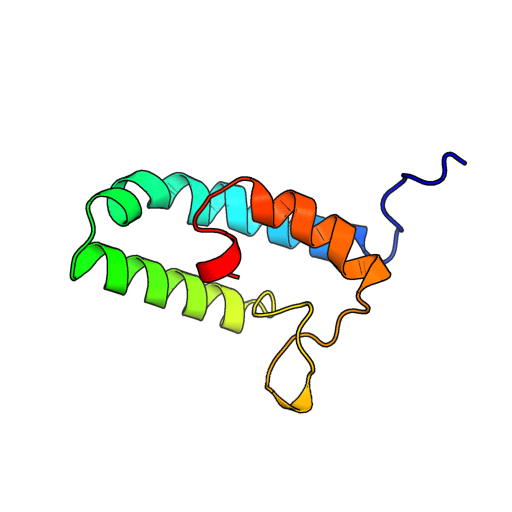 71 PHE A O 1
ATOM 535 N N . ALA A 1 72 ? 10.619 6.060 -11.802 1.00 95.00 72 ALA A N 1
ATOM 536 C CA . ALA A 1 72 ? 9.744 6.248 -12.962 1.00 95.00 72 ALA A CA 1
ATOM 537 C C . ALA A 1 72 ? 8.651 5.173 -13.106 1.00 95.00 72 ALA A C 1
ATOM 539 O O . ALA A 1 72 ? 7.613 5.452 -13.695 1.00 95.00 72 ALA A O 1
ATOM 540 N N . ASP A 1 73 ? 8.860 3.974 -12.562 1.00 96.38 73 ASP A N 1
ATOM 541 C CA . ASP A 1 73 ? 7.833 2.932 -12.495 1.00 96.38 73 ASP A CA 1
ATOM 542 C C . ASP A 1 73 ? 6.961 3.116 -11.246 1.00 96.38 73 ASP A C 1
ATOM 544 O O . ASP A 1 73 ? 5.738 2.968 -11.295 1.00 96.38 73 ASP A O 1
ATOM 548 N N . TYR A 1 74 ? 7.587 3.515 -10.135 1.00 97.19 74 TYR A N 1
ATOM 549 C CA . TYR A 1 74 ? 6.917 3.733 -8.859 1.00 97.19 74 TYR A CA 1
ATOM 550 C C . TYR A 1 74 ? 5.833 4.812 -8.925 1.00 97.19 74 TYR A C 1
ATOM 552 O O . TYR A 1 74 ? 4.830 4.669 -8.235 1.00 97.19 74 TYR A O 1
ATOM 560 N N . VAL A 1 75 ? 5.952 5.840 -9.777 1.00 95.81 75 VAL A N 1
ATOM 561 C CA . VAL A 1 75 ? 4.911 6.886 -9.902 1.00 95.81 75 VAL A CA 1
ATOM 562 C C . VAL A 1 75 ? 3.516 6.316 -10.193 1.00 95.81 75 VAL A C 1
ATOM 564 O O . VAL A 1 75 ? 2.538 6.782 -9.614 1.00 95.81 75 VAL A O 1
ATOM 567 N N . TYR A 1 76 ? 3.413 5.266 -11.015 1.00 96.62 76 TYR A N 1
ATOM 568 C CA . TYR A 1 76 ? 2.129 4.644 -11.365 1.00 96.62 76 TYR A CA 1
ATOM 569 C C . TYR A 1 76 ? 1.525 3.839 -10.212 1.00 96.62 76 TYR A C 1
ATOM 571 O O . TYR A 1 76 ? 0.307 3.674 -10.126 1.00 96.62 76 TYR A O 1
ATOM 579 N N . VAL A 1 77 ? 2.382 3.304 -9.342 1.00 97.25 77 VAL A N 1
ATOM 580 C CA . VAL A 1 77 ? 1.978 2.602 -8.122 1.00 97.25 77 VAL A CA 1
ATOM 581 C C . VAL A 1 77 ? 1.604 3.612 -7.038 1.00 97.25 77 VAL A C 1
ATOM 583 O O . VAL A 1 77 ? 0.583 3.455 -6.371 1.00 97.25 77 VAL A O 1
ATOM 586 N N . ASN A 1 78 ? 2.387 4.683 -6.908 1.00 96.88 78 ASN A N 1
ATOM 587 C CA . ASN A 1 78 ? 2.186 5.734 -5.923 1.00 96.88 78 ASN A CA 1
ATOM 588 C C . ASN A 1 78 ? 0.862 6.484 -6.134 1.00 96.88 78 ASN A C 1
ATOM 590 O O . ASN A 1 78 ? 0.200 6.808 -5.155 1.00 96.88 78 ASN A O 1
ATOM 594 N N . GLU A 1 79 ? 0.426 6.674 -7.384 1.00 95.75 79 GLU A N 1
ATOM 595 C CA . GLU A 1 79 ? -0.906 7.209 -7.706 1.00 95.75 79 GLU A CA 1
ATOM 596 C C . GLU A 1 79 ? -2.029 6.392 -7.041 1.00 95.75 79 GLU A C 1
ATOM 598 O O . GLU A 1 79 ? -2.961 6.950 -6.466 1.00 95.75 79 GLU A O 1
ATOM 603 N N . VAL A 1 80 ? -1.928 5.060 -7.082 1.00 97.38 80 VAL A N 1
ATOM 604 C CA . VAL A 1 80 ? -2.906 4.165 -6.450 1.00 97.38 80 VAL A CA 1
ATOM 605 C C . VAL A 1 80 ? -2.770 4.185 -4.929 1.00 97.38 80 VAL A C 1
ATOM 607 O O . VAL A 1 80 ? -3.770 4.212 -4.220 1.00 97.38 80 VAL A O 1
ATOM 610 N N . GLN A 1 81 ? -1.544 4.206 -4.414 1.00 97.38 81 GLN A N 1
ATOM 611 C CA . GLN A 1 81 ? -1.288 4.306 -2.978 1.00 97.38 81 GLN A CA 1
ATOM 612 C C . GLN A 1 81 ? -1.816 5.624 -2.385 1.00 97.38 81 GLN A C 1
ATOM 614 O O . GLN A 1 81 ? -2.303 5.642 -1.260 1.00 97.38 81 GLN A O 1
ATOM 619 N N . GLY A 1 82 ? -1.769 6.721 -3.147 1.00 96.69 82 GLY A N 1
ATOM 620 C CA . GLY A 1 82 ? -2.225 8.055 -2.743 1.00 96.69 82 GLY A CA 1
ATOM 621 C C . GLY A 1 82 ? -3.744 8.245 -2.681 1.00 96.69 82 GLY A C 1
ATOM 622 O O . GLY A 1 82 ? -4.200 9.350 -2.407 1.00 96.69 82 GLY A O 1
ATOM 623 N N . ARG A 1 83 ? -4.538 7.196 -2.926 1.00 95.56 83 ARG A N 1
ATOM 624 C CA . ARG A 1 83 ? -6.010 7.230 -2.822 1.00 95.56 83 ARG A CA 1
ATOM 625 C C . ARG A 1 83 ? -6.519 7.346 -1.383 1.00 95.56 83 ARG A C 1
ATOM 627 O O . ARG A 1 83 ? -7.668 7.718 -1.188 1.00 95.56 83 ARG A O 1
ATOM 634 N N . SER A 1 84 ? -5.663 7.030 -0.414 1.00 97.56 84 SER A N 1
ATOM 635 C CA . SER A 1 84 ? -5.939 7.081 1.020 1.00 97.56 84 SER A CA 1
ATOM 636 C C . SER A 1 84 ? -4.825 7.840 1.731 1.00 97.56 84 SER A C 1
ATOM 638 O O . SER A 1 84 ? -3.648 7.685 1.388 1.00 97.56 84 SER A O 1
ATOM 640 N N . GLU A 1 85 ? -5.173 8.598 2.769 1.00 95.44 85 GLU A N 1
ATOM 641 C CA . GLU A 1 85 ? -4.196 9.257 3.645 1.00 95.44 85 GLU A CA 1
ATOM 642 C C . GLU A 1 85 ? -3.293 8.254 4.386 1.00 95.44 85 GLU A C 1
ATOM 644 O O . GLU A 1 85 ? -2.148 8.567 4.715 1.00 95.44 85 GLU A O 1
ATOM 649 N N . TYR A 1 86 ? -3.759 7.013 4.559 1.00 98.12 86 TYR A N 1
ATOM 650 C CA . TYR A 1 86 ? -3.019 5.945 5.232 1.00 98.12 86 TYR A CA 1
ATOM 651 C C . TYR A 1 86 ? -2.197 5.072 4.280 1.00 98.12 86 TYR A C 1
ATOM 653 O O . TYR A 1 86 ? -1.369 4.280 4.734 1.00 98.12 86 TYR A O 1
ATOM 661 N N . GLY A 1 87 ? -2.362 5.217 2.960 1.00 97.88 87 GLY A N 1
ATOM 662 C CA . GLY A 1 87 ? -1.681 4.370 1.978 1.00 97.88 87 GLY A CA 1
ATOM 663 C C . GLY A 1 87 ? -0.154 4.446 2.060 1.00 97.88 87 GLY A C 1
ATOM 664 O O . GLY A 1 87 ? 0.516 3.423 1.951 1.00 97.88 87 GLY A O 1
ATOM 665 N N . GLN A 1 88 ? 0.411 5.631 2.323 1.00 95.94 88 GLN A N 1
ATOM 666 C CA . GLN A 1 88 ? 1.864 5.819 2.519 1.00 95.94 88 GLN A CA 1
ATOM 667 C C . GLN A 1 88 ? 2.399 5.195 3.812 1.00 95.94 88 GLN A C 1
ATOM 669 O O . GLN A 1 88 ? 3.595 4.952 3.931 1.00 95.94 88 GLN A O 1
ATOM 674 N N . LEU A 1 89 ? 1.528 4.958 4.792 1.00 97.31 89 LEU A N 1
ATOM 675 C CA . LEU A 1 89 ? 1.901 4.347 6.064 1.00 97.31 89 LEU A CA 1
ATOM 676 C C . LEU A 1 89 ? 1.740 2.825 6.026 1.00 97.31 89 LEU A C 1
ATOM 678 O O . LEU A 1 89 ? 2.482 2.122 6.710 1.00 97.31 89 LEU A O 1
ATOM 682 N N . ALA A 1 90 ? 0.763 2.319 5.273 1.00 97.94 90 ALA A N 1
ATOM 683 C CA . ALA A 1 90 ? 0.444 0.897 5.193 1.00 97.94 90 ALA A CA 1
ATOM 684 C C . ALA A 1 90 ? 1.347 0.119 4.220 1.00 97.94 90 ALA A C 1
ATOM 686 O O . ALA A 1 90 ? 1.642 -1.050 4.478 1.00 97.94 90 ALA A O 1
ATOM 687 N N . LEU A 1 91 ? 1.762 0.757 3.119 1.00 96.88 91 LEU A N 1
ATOM 688 C CA . LEU A 1 91 ? 2.567 0.180 2.038 1.00 96.88 91 LEU A CA 1
ATOM 689 C C . LEU A 1 91 ? 3.958 0.804 2.005 1.00 96.88 91 LEU A C 1
ATOM 691 O O . LEU A 1 91 ? 4.921 0.030 2.153 1.00 96.88 91 LEU A O 1
#

Secondary structure (DSSP, 8-state):
--TTSPPTTTHHHHHHHHHHIIIIIHHHHHHHHT-HHHHHHHHHHHHHHHHHTT-TTTTS-GGGTS----HHHHHHHHHHHTTSTTHHHH-

Sequence (91 aa):
MSGFDVPDHVRPIRDRVLAFMTERVEPAEPALHEDGPEAAAVLVDLQARAKAEGLWALGHPTELGGGGMPFADYVYVNEVQGRSEYGQLAL

pLDDT: mean 95.5, std 7.91, range [48.31, 98.81]

Radius of gyration: 13.68 Å; chains: 1; bounding box: 32×20×48 Å

Foldseek 3Di:
DPPPDQDPVLVVLLVVLLCLCVVQVVVCVVQLVVDDDRVVVSLVVLQVVCLVVLNPQCCDCVVVVHVVDPPVNCVSSVVSLVPDPCSNSND